Protein AF-A0A1S7DPZ1-F1 (afdb_monomer_lite)

pLDDT: mean 82.53, std 18.36, range [34.25, 97.06]

Secondary structure (DSSP, 8-state):
------SEEEETTEEEEEEEEE-TTS-EEEEEEE--HHHHHHHS-TTHHHHS-EESEEE----SS---SEETTEEE-GGGGT-----

Foldseek 3Di:
DPPPPQQWAAAAHWIWGFDFPQDPVRHTDTDTDTDDLVVVCVVDNNVVVVVHQYAPEADADDDPPDDDQDDPRHGHDPCVVPDPDDD

Structure (mmCIF, N/CA/C/O backbone):
data_AF-A0A1S7DPZ1-F1
#
_entry.id   AF-A0A1S7DPZ1-F1
#
loop_
_atom_site.group_PDB
_atom_site.id
_atom_site.type_symbol
_atom_site.label_atom_id
_atom_site.label_alt_id
_atom_site.label_comp_id
_atom_site.label_asym_id
_atom_site.label_entity_id
_atom_site.label_seq_id
_atom_site.pdbx_PDB_ins_code
_atom_site.Cartn_x
_atom_site.Cartn_y
_atom_site.Cartn_z
_a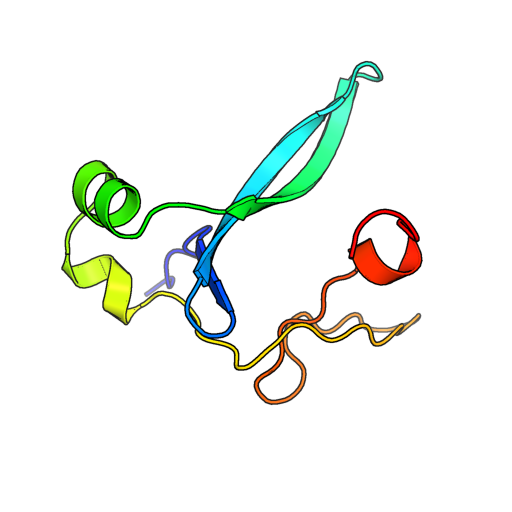tom_site.occupancy
_atom_site.B_iso_or_equiv
_atom_site.auth_seq_id
_atom_site.auth_comp_id
_atom_site.auth_asym_id
_atom_site.auth_atom_id
_atom_site.pdbx_PDB_model_num
ATOM 1 N N . MET A 1 1 ? -14.658 10.753 -14.946 1.00 36.41 1 MET A N 1
ATOM 2 C CA . MET A 1 1 ? -14.450 11.036 -13.512 1.00 36.41 1 MET A CA 1
ATOM 3 C C . MET A 1 1 ? -13.098 10.448 -13.161 1.00 36.41 1 MET A C 1
ATOM 5 O O . MET A 1 1 ? -12.959 9.231 -13.185 1.00 36.41 1 MET A O 1
ATOM 9 N N . GLU A 1 2 ? -12.082 11.294 -13.018 1.00 36.62 2 GLU A N 1
ATOM 10 C CA . GLU A 1 2 ? -10.723 10.871 -12.668 1.00 36.62 2 GLU A CA 1
ATOM 11 C C . GLU A 1 2 ? -10.791 10.127 -11.332 1.00 36.62 2 GLU A C 1
ATOM 13 O O . GLU A 1 2 ? -11.155 10.707 -10.309 1.00 36.62 2 GLU A O 1
ATOM 18 N N . LYS A 1 3 ? -10.535 8.815 -11.345 1.00 44.97 3 LYS A N 1
ATOM 19 C CA . LYS A 1 3 ? -10.348 8.058 -10.108 1.00 44.97 3 LYS A CA 1
ATOM 20 C C . LYS A 1 3 ? -9.139 8.694 -9.439 1.00 44.97 3 LYS A C 1
ATOM 22 O O . LYS A 1 3 ? -8.031 8.529 -9.946 1.00 44.97 3 LYS A O 1
ATOM 27 N N . LEU A 1 4 ? -9.354 9.445 -8.356 1.00 50.69 4 LEU A N 1
ATOM 28 C CA . LEU A 1 4 ? -8.259 9.941 -7.531 1.00 50.69 4 LEU A CA 1
ATOM 29 C 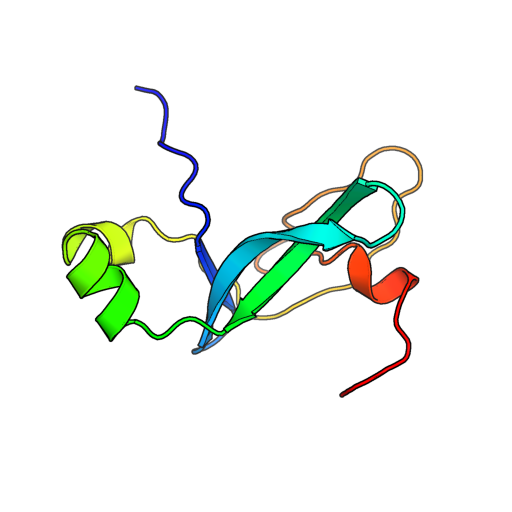C . LEU A 1 4 ? -7.373 8.733 -7.238 1.00 50.69 4 LEU A C 1
ATOM 31 O O . LEU A 1 4 ? -7.841 7.747 -6.662 1.00 50.69 4 LEU A O 1
ATOM 35 N N . LEU A 1 5 ? -6.138 8.765 -7.728 1.00 60.94 5 LEU A N 1
ATOM 36 C CA . LEU A 1 5 ? -5.212 7.661 -7.553 1.00 60.94 5 LEU A CA 1
ATOM 37 C C . LEU A 1 5 ? -4.803 7.690 -6.084 1.00 60.94 5 LEU A C 1
ATOM 39 O O . LEU A 1 5 ? -3.899 8.417 -5.681 1.00 60.94 5 LEU A O 1
ATOM 43 N N . LEU A 1 6 ? -5.571 6.977 -5.262 1.00 76.62 6 LEU A N 1
ATOM 44 C CA . LEU A 1 6 ? -5.339 6.913 -3.834 1.00 76.62 6 LEU A CA 1
ATOM 45 C C . LEU A 1 6 ? -3.921 6.384 -3.623 1.00 76.62 6 LEU A C 1
ATOM 47 O O . LEU A 1 6 ? -3.589 5.326 -4.165 1.00 76.62 6 LEU A O 1
ATOM 51 N N . PRO A 1 7 ? -3.078 7.063 -2.828 1.00 90.75 7 PRO A N 1
ATOM 52 C CA . PRO A 1 7 ? -1.710 6.627 -2.583 1.00 90.75 7 PRO A CA 1
ATOM 53 C C . PRO A 1 7 ? -1.679 5.422 -1.635 1.00 90.75 7 PRO A C 1
ATOM 55 O O . PRO A 1 7 ? -0.699 5.227 -0.930 1.00 90.75 7 PRO A O 1
ATOM 58 N N . TYR A 1 8 ? -2.750 4.633 -1.568 1.00 94.31 8 TYR A N 1
ATOM 59 C CA . TYR A 1 8 ? -2.912 3.514 -0.660 1.00 94.31 8 TYR A CA 1
ATOM 60 C C . TYR A 1 8 ? -3.167 2.234 -1.441 1.00 94.31 8 TYR A C 1
ATOM 62 O O . TYR A 1 8 ? -3.820 2.245 -2.483 1.00 94.31 8 TYR A O 1
ATOM 70 N N . LEU A 1 9 ? -2.696 1.119 -0.902 1.00 95.12 9 LEU A N 1
ATOM 71 C CA . LEU A 1 9 ? -3.014 -0.218 -1.386 1.00 95.12 9 LEU A CA 1
ATOM 72 C C . LEU A 1 9 ? -3.065 -1.189 -0.211 1.00 95.12 9 LEU A C 1
ATOM 74 O O . LEU A 1 9 ? -2.442 -0.955 0.823 1.00 95.12 9 LEU A O 1
ATOM 78 N N . ARG A 1 10 ? -3.802 -2.284 -0.361 1.00 95.88 10 ARG A N 1
ATOM 79 C CA . ARG A 1 10 ? -3.823 -3.380 0.606 1.00 95.88 10 ARG A CA 1
ATOM 80 C C . ARG A 1 10 ? -3.165 -4.600 -0.016 1.00 95.88 10 ARG A C 1
ATOM 82 O O . ARG A 1 10 ? -3.588 -5.019 -1.088 1.00 95.88 10 ARG A O 1
ATOM 89 N N . VAL A 1 11 ? -2.191 -5.188 0.667 1.00 95.94 11 VAL A N 1
ATOM 90 C CA . VAL A 1 11 ? -1.619 -6.488 0.295 1.00 95.94 11 VAL A CA 1
ATOM 91 C C . VAL A 1 11 ? -1.900 -7.475 1.415 1.00 95.94 11 VAL A C 1
ATOM 93 O O . VAL A 1 11 ? -1.572 -7.210 2.575 1.00 95.94 11 VAL A O 1
ATOM 96 N N . GLY A 1 12 ? -2.581 -8.572 1.088 1.00 95.88 12 GLY A N 1
ATOM 97 C CA . GLY A 1 12 ? -3.151 -9.484 2.070 1.00 95.88 12 GLY A CA 1
ATOM 98 C C . GLY A 1 12 ? -4.063 -8.729 3.041 1.00 95.88 12 GLY A C 1
ATOM 99 O O . GLY A 1 12 ? -5.095 -8.166 2.659 1.00 95.88 12 GLY A O 1
ATOM 100 N N . THR A 1 13 ? -3.654 -8.680 4.308 1.00 95.75 13 THR A N 1
ATOM 101 C CA . THR A 1 13 ? -4.373 -8.009 5.403 1.00 95.75 13 THR A CA 1
ATOM 102 C C . THR A 1 13 ? -3.817 -6.627 5.757 1.00 95.75 13 THR A C 1
ATOM 104 O O . THR A 1 13 ? -4.438 -5.910 6.541 1.00 95.75 13 THR A O 1
ATOM 107 N N . THR A 1 14 ? -2.682 -6.223 5.179 1.00 97.06 14 THR A N 1
ATOM 108 C CA . THR A 1 14 ? -1.956 -5.005 5.571 1.00 97.06 14 THR A CA 1
ATOM 109 C C . THR A 1 14 ? -2.185 -3.878 4.569 1.00 97.06 14 THR A C 1
ATOM 111 O O . THR A 1 14 ? -2.100 -4.083 3.357 1.00 97.06 14 THR A O 1
ATOM 114 N N . TYR A 1 15 ? -2.469 -2.676 5.072 1.00 96.75 15 TYR A N 1
ATOM 115 C CA . TYR A 1 15 ? -2.546 -1.466 4.256 1.00 96.75 15 TYR A CA 1
ATOM 116 C C . TYR A 1 15 ? -1.174 -0.797 4.175 1.00 96.75 15 TYR A C 1
ATOM 118 O O . TYR A 1 15 ? -0.412 -0.765 5.141 1.00 96.75 15 TYR A O 1
ATOM 126 N N . TYR A 1 16 ? -0.881 -0.240 3.010 1.00 95.94 16 TYR A N 1
ATOM 127 C CA . TYR A 1 16 ? 0.347 0.474 2.709 1.00 95.94 16 TYR A CA 1
ATOM 128 C C . TYR A 1 16 ? 0.014 1.823 2.091 1.00 95.94 16 TYR A C 1
ATOM 130 O O . TYR A 1 16 ? -0.980 1.953 1.375 1.00 95.94 16 TYR A O 1
ATOM 138 N N . LYS A 1 17 ? 0.878 2.806 2.335 1.00 94.00 17 LYS A N 1
ATOM 139 C CA . LYS A 1 17 ? 0.902 4.090 1.641 1.00 94.00 17 LYS A CA 1
ATOM 140 C C . LYS A 1 17 ? 2.129 4.145 0.733 1.00 94.00 17 LYS A C 1
ATOM 142 O O . LYS A 1 17 ? 3.238 3.865 1.184 1.00 94.00 17 LYS A O 1
ATOM 147 N N . ILE A 1 18 ? 1.926 4.510 -0.527 1.00 92.50 18 ILE A N 1
ATOM 148 C CA . ILE A 1 18 ? 2.987 4.884 -1.459 1.00 92.50 18 ILE A CA 1
ATOM 149 C C . ILE A 1 18 ? 3.446 6.288 -1.067 1.00 92.50 18 ILE A C 1
ATOM 151 O O . ILE A 1 18 ? 2.643 7.223 -1.051 1.00 92.50 18 ILE A O 1
ATOM 155 N N . ILE A 1 19 ? 4.722 6.429 -0.729 1.00 90.56 19 ILE A N 1
ATOM 156 C CA . ILE A 1 19 ? 5.333 7.705 -0.357 1.00 90.56 19 ILE A CA 1
ATOM 157 C C . ILE A 1 19 ? 6.536 8.009 -1.241 1.00 90.56 19 ILE A C 1
ATOM 159 O O . ILE A 1 19 ? 7.218 7.100 -1.704 1.00 90.56 19 ILE A O 1
ATOM 163 N N . GLU A 1 20 ? 6.824 9.295 -1.390 1.00 91.75 20 GLU A N 1
ATOM 164 C CA . GLU A 1 20 ? 8.065 9.805 -1.964 1.00 91.75 20 GLU A CA 1
ATOM 165 C C . GLU A 1 20 ? 8.975 10.244 -0.815 1.00 91.75 20 GLU A C 1
ATOM 167 O O . GLU A 1 20 ? 8.731 11.275 -0.181 1.00 91.75 20 GLU A O 1
ATOM 172 N N . ARG A 1 21 ? 9.996 9.444 -0.495 1.00 88.19 21 ARG A N 1
ATOM 173 C CA . ARG A 1 21 ? 10.964 9.780 0.553 1.00 88.19 21 ARG A CA 1
ATOM 174 C C . ARG A 1 21 ? 12.097 10.611 -0.064 1.00 88.19 21 ARG A C 1
ATOM 176 O O . ARG A 1 21 ? 12.760 10.105 -0.969 1.00 88.19 21 AR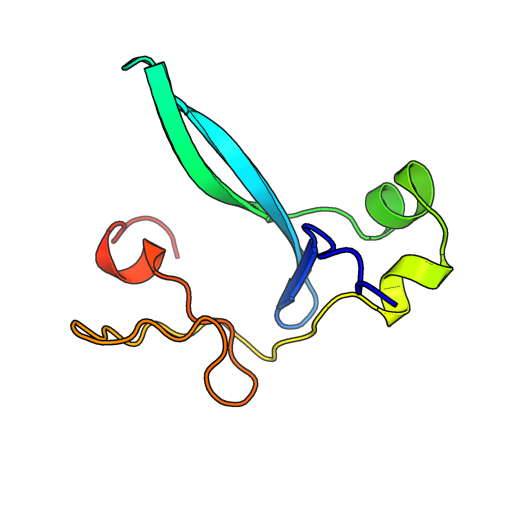G A O 1
ATOM 183 N N . PRO A 1 22 ? 12.356 11.839 0.418 1.00 92.94 22 PRO A N 1
ATOM 184 C CA . PRO A 1 22 ? 13.517 12.604 -0.018 1.00 92.94 22 PRO A CA 1
ATOM 185 C C . PRO A 1 22 ? 14.812 11.931 0.453 1.00 92.94 22 PRO A C 1
ATOM 187 O O . PRO A 1 22 ? 14.876 11.392 1.561 1.00 92.94 22 PRO A O 1
ATOM 190 N N . GLN A 1 23 ? 15.836 11.963 -0.392 1.00 89.31 23 GLN A N 1
ATOM 191 C CA . GLN A 1 23 ? 17.180 11.468 -0.114 1.00 89.31 23 GLN A CA 1
ATOM 192 C C . GLN A 1 23 ? 18.155 12.628 0.099 1.00 89.31 23 GLN A C 1
ATOM 194 O O . GLN A 1 23 ? 17.902 13.764 -0.298 1.00 89.31 23 GLN A O 1
ATOM 199 N N . ILE A 1 24 ? 19.301 12.324 0.714 1.00 90.69 24 ILE A N 1
ATOM 200 C CA . ILE A 1 24 ? 20.363 13.308 0.960 1.00 90.69 24 ILE A CA 1
ATOM 201 C C . ILE A 1 24 ? 20.950 13.897 -0.334 1.00 90.69 24 ILE A C 1
ATOM 203 O O . ILE A 1 24 ? 21.427 15.026 -0.315 1.00 90.69 24 ILE A O 1
ATOM 207 N N . SER A 1 25 ? 20.870 13.175 -1.461 1.00 91.81 25 SER A N 1
ATOM 208 C CA . SER A 1 25 ? 21.272 13.675 -2.785 1.00 91.81 25 SER A CA 1
ATOM 209 C C . SER A 1 25 ? 20.347 14.772 -3.330 1.00 91.81 25 SER A C 1
ATOM 211 O O . SER A 1 25 ? 20.698 15.428 -4.304 1.00 91.81 25 SER A O 1
ATOM 213 N N . GLY A 1 26 ? 19.175 14.979 -2.717 1.00 91.50 26 GLY A N 1
ATOM 214 C CA . GLY A 1 26 ? 18.105 15.836 -3.234 1.00 91.50 26 GLY A CA 1
ATOM 215 C C . GLY A 1 26 ? 17.078 15.089 -4.091 1.00 91.50 26 GLY A C 1
ATOM 216 O O . GLY A 1 26 ? 16.003 15.631 -4.355 1.00 91.50 26 GLY A O 1
ATOM 217 N N . ASP A 1 27 ? 17.358 13.838 -4.464 1.00 91.94 27 ASP A N 1
ATOM 218 C CA . ASP A 1 27 ? 16.416 12.983 -5.188 1.00 91.94 27 ASP A CA 1
ATOM 219 C C . ASP A 1 27 ? 15.301 12.454 -4.276 1.00 91.94 27 ASP A C 1
ATOM 221 O O . ASP A 1 27 ? 15.329 12.595 -3.049 1.00 91.94 27 ASP A O 1
ATOM 225 N N . LYS A 1 28 ? 14.294 11.815 -4.876 1.00 88.81 28 LYS A N 1
ATOM 226 C CA . LYS A 1 28 ? 13.221 11.122 -4.156 1.00 88.81 28 LYS A CA 1
ATOM 227 C C . LYS A 1 28 ? 13.182 9.660 -4.559 1.00 88.81 28 LYS A C 1
ATOM 229 O O . LYS A 1 28 ? 13.386 9.322 -5.721 1.00 88.81 28 LYS A O 1
ATOM 234 N N . ILE A 1 29 ? 12.883 8.807 -3.587 1.00 87.06 29 ILE A N 1
ATOM 235 C CA . ILE A 1 29 ? 12.628 7.389 -3.813 1.00 87.06 29 ILE A CA 1
ATOM 236 C C . ILE A 1 29 ? 11.190 7.049 -3.430 1.00 87.06 29 ILE A C 1
ATOM 238 O O . ILE A 1 29 ? 10.723 7.384 -2.336 1.00 87.06 29 ILE A O 1
ATOM 242 N N . THR A 1 30 ? 10.497 6.343 -4.320 1.00 86.75 30 THR A N 1
ATOM 243 C CA . THR A 1 30 ? 9.176 5.793 -4.030 1.00 86.75 30 THR A CA 1
ATOM 244 C C . THR A 1 30 ? 9.304 4.592 -3.093 1.00 86.75 30 THR A C 1
ATOM 246 O O . THR A 1 30 ? 10.072 3.665 -3.352 1.00 86.75 30 THR A O 1
ATOM 249 N N . SER A 1 31 ? 8.532 4.569 -2.008 1.00 86.75 31 SER A N 1
ATOM 250 C CA . SER A 1 31 ? 8.517 3.466 -1.042 1.00 86.75 31 SER A CA 1
ATOM 251 C C . SER A 1 31 ? 7.098 3.137 -0.576 1.00 86.75 31 SER A C 1
ATOM 253 O O . SER A 1 31 ? 6.201 3.978 -0.633 1.00 86.75 31 SER A O 1
ATOM 255 N N . LEU A 1 32 ? 6.898 1.905 -0.103 1.00 90.88 32 LEU A N 1
ATOM 256 C CA . LEU A 1 32 ? 5.674 1.460 0.556 1.00 90.88 32 LEU A CA 1
ATOM 257 C C . LEU A 1 32 ? 5.887 1.434 2.065 1.00 90.88 32 LEU A C 1
ATOM 259 O O . LEU A 1 32 ? 6.731 0.697 2.567 1.00 90.88 32 LEU A O 1
ATOM 263 N N . VAL A 1 33 ? 5.072 2.188 2.795 1.00 92.88 33 VAL A N 1
ATOM 264 C CA . VAL A 1 33 ? 5.096 2.204 4.261 1.00 92.88 33 VAL A CA 1
ATOM 265 C C . VAL A 1 33 ? 3.801 1.613 4.785 1.00 92.88 33 VAL A C 1
ATOM 267 O O . VAL A 1 33 ? 2.725 1.980 4.311 1.00 92.88 33 VAL A O 1
ATOM 270 N N . LYS A 1 34 ? 3.894 0.700 5.760 1.00 95.00 34 LYS A N 1
ATOM 271 C CA . LYS A 1 34 ? 2.714 0.172 6.458 1.00 95.00 34 LYS A CA 1
ATOM 272 C C . LYS A 1 34 ? 1.913 1.340 7.030 1.00 95.00 34 LYS A C 1
ATOM 274 O O . LYS A 1 34 ? 2.473 2.215 7.683 1.00 95.00 34 LYS A O 1
ATOM 279 N N . TRP A 1 35 ? 0.611 1.347 6.788 1.00 95.81 35 TRP A N 1
ATOM 280 C CA . TRP A 1 35 ? -0.288 2.396 7.254 1.00 95.81 35 TRP A CA 1
ATOM 281 C C . TRP A 1 35 ? -1.462 1.750 7.975 1.00 95.81 35 TRP A C 1
ATOM 283 O O . TRP A 1 35 ? -1.996 0.745 7.506 1.00 95.81 35 TRP A O 1
ATOM 293 N N . SER A 1 36 ? -1.864 2.294 9.122 1.00 96.00 36 SER A N 1
ATOM 294 C CA . SER A 1 36 ? -3.008 1.733 9.842 1.00 96.00 36 SER A CA 1
ATOM 295 C C . SER A 1 36 ? -4.298 2.058 9.090 1.00 96.00 36 SER A C 1
ATOM 297 O O . SER A 1 36 ? -4.441 3.140 8.511 1.00 96.00 36 SER A O 1
ATOM 299 N N . ARG A 1 37 ? -5.260 1.132 9.101 1.00 95.50 37 ARG A N 1
ATOM 300 C CA . ARG A 1 37 ? -6.578 1.373 8.503 1.00 95.50 37 ARG A CA 1
ATOM 301 C C . ARG A 1 37 ? -7.274 2.538 9.205 1.00 95.50 37 ARG A C 1
ATOM 303 O O . ARG A 1 37 ? -7.945 3.334 8.558 1.00 95.50 37 ARG A O 1
ATOM 310 N N . GLU A 1 38 ? -7.103 2.626 10.516 1.00 96.19 38 GLU A N 1
ATOM 311 C CA . GLU A 1 38 ? -7.675 3.637 11.397 1.00 96.19 38 GLU A CA 1
ATOM 312 C C . GLU A 1 38 ? -7.200 5.032 10.987 1.00 96.19 38 GLU A C 1
ATOM 314 O O . GLU A 1 38 ? -8.032 5.910 10.778 1.00 96.19 38 GLU A O 1
ATOM 319 N N . THR A 1 39 ? -5.896 5.209 10.757 1.00 95.25 39 THR A N 1
ATOM 320 C CA . THR A 1 39 ? -5.317 6.476 10.289 1.00 95.25 39 THR A CA 1
ATOM 321 C C . THR A 1 39 ? -5.834 6.840 8.900 1.00 95.25 39 THR A C 1
ATOM 323 O O . THR A 1 39 ? -6.195 7.986 8.684 1.00 95.25 39 THR A O 1
ATOM 326 N N . ILE A 1 40 ? -5.967 5.886 7.965 1.00 95.00 40 ILE A N 1
ATOM 327 C CA . ILE A 1 40 ? -6.574 6.186 6.651 1.00 95.00 40 ILE A CA 1
ATOM 328 C C . ILE A 1 40 ? -8.012 6.699 6.818 1.00 95.00 40 ILE A C 1
ATOM 330 O O . ILE A 1 40 ? -8.422 7.634 6.136 1.00 95.00 40 ILE A O 1
ATOM 334 N N . VAL A 1 41 ? -8.794 6.087 7.710 1.00 94.69 41 VAL A N 1
ATOM 335 C CA . VAL A 1 41 ? -10.178 6.510 7.965 1.00 94.69 41 VAL A CA 1
ATOM 336 C C . VAL A 1 41 ? -10.235 7.881 8.642 1.00 94.69 41 VAL A C 1
ATOM 338 O O . VAL A 1 41 ? -11.151 8.635 8.332 1.00 94.69 41 VAL A O 1
ATOM 341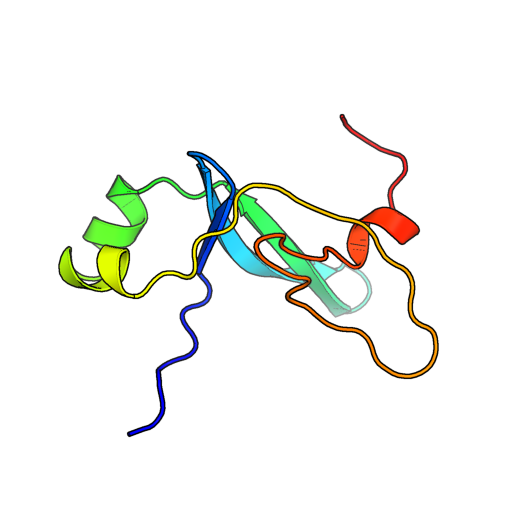 N N . GLN A 1 42 ? -9.293 8.187 9.538 1.00 94.88 42 GLN A N 1
ATOM 342 C CA . GLN A 1 42 ? -9.192 9.474 10.237 1.00 94.88 42 GLN A CA 1
ATOM 343 C C . GLN A 1 42 ? -8.733 10.610 9.316 1.00 94.88 42 GLN A C 1
ATOM 345 O O . GLN A 1 42 ? -9.328 11.682 9.347 1.00 94.88 42 GLN A O 1
ATOM 350 N N . ASP A 1 43 ? -7.711 10.368 8.492 1.00 92.88 43 ASP A N 1
ATOM 351 C CA . ASP A 1 43 ? -7.173 11.342 7.532 1.00 92.88 43 ASP A CA 1
ATOM 352 C C . ASP A 1 43 ? -8.183 11.660 6.418 1.00 92.88 43 ASP A C 1
ATOM 354 O O . ASP A 1 43 ? -8.129 12.719 5.795 1.00 92.88 43 ASP A O 1
ATOM 358 N N . HIS A 1 44 ? -9.089 10.717 6.144 1.00 88.50 44 HIS A N 1
ATOM 359 C CA . HIS A 1 44 ? -10.064 10.798 5.062 1.00 88.50 44 HIS A CA 1
ATOM 360 C C . HIS A 1 44 ? -11.478 10.475 5.567 1.00 88.50 44 HIS A C 1
ATOM 362 O O . HIS A 1 44 ? -11.966 11.039 6.538 1.00 88.50 44 HIS A O 1
ATOM 368 N N . SER A 1 45 ? -12.185 9.578 4.877 1.00 88.19 45 SER A N 1
ATOM 369 C CA . SER A 1 45 ? -13.489 9.069 5.287 1.00 88.19 45 SER A CA 1
ATOM 370 C C . SER A 1 45 ? -13.499 7.549 5.216 1.00 88.19 45 SER A C 1
ATOM 372 O O . SER A 1 45 ? -12.778 6.940 4.427 1.00 88.19 45 SER A O 1
ATOM 374 N N . LYS A 1 46 ? -14.396 6.907 5.970 1.00 90.62 46 LYS A N 1
ATOM 375 C CA . LYS A 1 46 ? -14.546 5.440 5.959 1.00 90.62 46 LYS A CA 1
ATOM 376 C C . LYS A 1 46 ? -14.803 4.862 4.559 1.00 90.62 46 LYS A C 1
ATOM 378 O O . LYS A 1 46 ? -14.463 3.706 4.313 1.00 90.62 46 LYS A O 1
ATOM 383 N N . LYS A 1 47 ? -15.386 5.653 3.650 1.00 91.50 47 LYS A N 1
ATOM 384 C CA . LYS A 1 47 ? -15.700 5.227 2.279 1.00 91.50 47 LYS A CA 1
ATOM 385 C C . LYS A 1 47 ? -14.443 4.932 1.455 1.00 91.50 47 LYS A C 1
ATOM 387 O O . LYS A 1 47 ? -14.469 4.006 0.655 1.00 91.50 47 LYS A O 1
ATOM 392 N N . ILE A 1 48 ? -13.331 5.620 1.727 1.00 91.31 48 ILE A N 1
ATOM 393 C CA . ILE A 1 48 ? -12.092 5.473 0.951 1.00 91.31 48 ILE A CA 1
ATOM 394 C C . ILE A 1 48 ? -11.541 4.043 0.986 1.00 91.31 48 ILE A C 1
ATOM 396 O O . ILE A 1 48 ? -10.965 3.575 0.014 1.00 91.31 48 ILE A O 1
ATOM 400 N N . ILE A 1 49 ? -11.774 3.313 2.084 1.00 93.12 49 ILE A N 1
ATOM 401 C CA . ILE A 1 49 ? -11.292 1.939 2.277 1.00 93.12 49 ILE A CA 1
ATOM 402 C C . ILE A 1 49 ? -11.842 0.976 1.216 1.00 93.12 49 ILE A C 1
ATOM 404 O O . ILE A 1 49 ? -11.195 -0.023 0.897 1.00 93.12 49 ILE A O 1
ATOM 408 N N . TYR A 1 50 ? -13.027 1.254 0.669 1.00 92.06 50 TYR A N 1
ATOM 409 C CA . TYR A 1 50 ? -13.631 0.416 -0.367 1.00 92.06 50 TYR A CA 1
ATOM 410 C C . TYR A 1 50 ? -12.962 0.604 -1.733 1.00 92.06 50 TYR A C 1
ATOM 412 O O . TYR A 1 50 ? -12.919 -0.356 -2.502 1.00 92.06 50 TYR A O 1
ATOM 420 N N . ASP A 1 51 ? -12.385 1.782 -1.980 1.00 92.69 51 ASP A N 1
ATOM 421 C CA . ASP A 1 51 ? -11.743 2.153 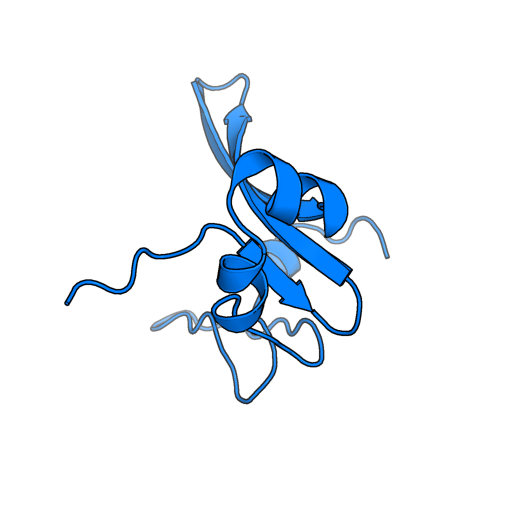-3.245 1.00 92.69 51 ASP A CA 1
ATOM 422 C C . ASP A 1 51 ? -10.244 1.813 -3.289 1.00 92.69 51 ASP A C 1
ATOM 424 O O . ASP A 1 51 ? -9.632 1.848 -4.359 1.00 92.69 51 ASP A O 1
ATOM 428 N N . ILE A 1 52 ? -9.643 1.459 -2.145 1.00 94.06 52 ILE A N 1
ATOM 429 C CA . ILE A 1 52 ? -8.237 1.044 -2.061 1.00 94.06 52 ILE A CA 1
ATOM 430 C C . ILE A 1 52 ? -8.032 -0.271 -2.839 1.00 94.06 52 ILE A C 1
ATOM 432 O O . ILE A 1 52 ? -8.690 -1.268 -2.514 1.00 94.06 52 ILE A O 1
ATOM 436 N N . PRO A 1 53 ? -7.098 -0.318 -3.813 1.00 94.25 53 PRO A N 1
ATOM 437 C CA . PRO A 1 53 ? -6.728 -1.544 -4.517 1.00 94.25 53 PRO A CA 1
ATOM 438 C C . PRO A 1 53 ? -6.260 -2.640 -3.556 1.00 94.25 53 PRO A C 1
ATOM 440 O O . PRO A 1 53 ? -5.507 -2.369 -2.618 1.00 94.25 53 PRO A O 1
ATOM 443 N N . LYS A 1 54 ? -6.694 -3.879 -3.799 1.00 94.69 54 LYS A N 1
ATOM 444 C CA . LYS A 1 54 ? -6.408 -5.045 -2.956 1.00 94.69 54 LYS A CA 1
ATOM 445 C C . LYS A 1 54 ? -5.650 -6.073 -3.777 1.00 94.69 54 LYS A C 1
ATOM 447 O O . LYS A 1 54 ? -6.060 -6.365 -4.890 1.00 94.69 54 LYS A O 1
ATOM 452 N N . TYR A 1 55 ? -4.598 -6.607 -3.185 1.00 96.06 55 TYR A N 1
ATOM 453 C CA . TYR A 1 55 ? -3.740 -7.632 -3.754 1.00 96.06 55 TYR A CA 1
ATOM 454 C C . TYR A 1 55 ? -3.593 -8.772 -2.748 1.00 96.06 55 TYR A C 1
ATOM 456 O O . TYR A 1 55 ? -3.640 -8.531 -1.537 1.00 96.06 55 TYR A O 1
ATOM 464 N N . ASP A 1 56 ? -3.384 -9.994 -3.226 1.00 96.50 56 ASP A N 1
ATOM 465 C CA . ASP A 1 56 ? -3.164 -11.162 -2.362 1.00 96.50 56 ASP A CA 1
ATOM 466 C C . ASP A 1 56 ? -1.745 -11.180 -1.789 1.00 96.50 56 ASP A C 1
ATOM 468 O O . ASP A 1 56 ? -1.532 -11.584 -0.647 1.00 96.50 56 ASP A O 1
ATOM 472 N N . GLY A 1 57 ? -0.779 -10.667 -2.551 1.00 93.38 57 GLY A N 1
ATOM 473 C CA . GLY A 1 57 ? 0.628 -10.661 -2.179 1.00 93.38 57 GLY A CA 1
ATOM 474 C C . GLY A 1 57 ? 1.461 -9.680 -2.996 1.00 93.38 57 GLY A C 1
ATOM 475 O O . GLY A 1 57 ? 0.967 -8.976 -3.883 1.00 93.38 57 GLY A O 1
ATOM 476 N N . PHE A 1 58 ? 2.753 -9.657 -2.686 1.00 92.06 58 PHE A N 1
ATOM 477 C CA . PHE A 1 58 ? 3.759 -9.026 -3.527 1.00 92.06 58 PHE A CA 1
ATOM 478 C C . PHE A 1 58 ? 4.302 -10.038 -4.533 1.00 92.06 58 PHE A C 1
ATOM 480 O O . PHE A 1 58 ? 4.429 -11.221 -4.225 1.00 92.06 58 PHE A O 1
ATOM 487 N N . CYS A 1 59 ? 4.653 -9.562 -5.720 1.00 89.69 59 CYS A N 1
ATOM 488 C CA . CYS A 1 59 ? 5.452 -10.313 -6.677 1.00 89.69 59 CYS A CA 1
ATOM 489 C C . CYS A 1 59 ? 6.583 -9.439 -7.213 1.00 89.69 59 CYS A C 1
ATOM 491 O O . CYS A 1 59 ? 6.586 -8.216 -7.052 1.00 89.69 59 CYS A O 1
ATOM 493 N N . CYS A 1 60 ? 7.551 -10.091 -7.846 1.00 86.06 60 CYS A N 1
ATOM 494 C CA . CYS A 1 60 ? 8.798 -9.464 -8.252 1.00 86.06 60 CYS A CA 1
ATOM 495 C C . CYS A 1 60 ? 9.154 -9.957 -9.650 1.00 86.06 60 CYS A C 1
ATOM 497 O O . CYS A 1 60 ? 9.954 -10.873 -9.816 1.00 86.06 60 CYS A O 1
ATOM 499 N N . ILE A 1 61 ? 8.482 -9.390 -10.655 1.00 83.31 61 ILE A N 1
ATOM 500 C CA . ILE A 1 61 ? 8.659 -9.794 -12.052 1.00 83.31 61 ILE A CA 1
ATOM 501 C C . ILE A 1 61 ? 9.407 -8.686 -12.793 1.00 83.31 61 ILE A C 1
ATOM 503 O O . ILE A 1 61 ? 8.831 -7.613 -13.029 1.00 83.31 61 ILE A O 1
ATOM 507 N N . PRO A 1 62 ? 10.680 -8.916 -13.163 1.00 77.38 62 PRO A N 1
ATOM 508 C CA . PRO A 1 62 ? 11.437 -7.963 -13.952 1.00 77.38 62 PRO A CA 1
ATOM 509 C C . PRO A 1 62 ? 10.875 -7.919 -15.375 1.00 77.38 62 PRO A C 1
ATOM 511 O O . PRO A 1 62 ? 10.673 -8.946 -16.020 1.00 77.38 62 PRO A O 1
ATOM 514 N N . ASN A 1 63 ? 10.640 -6.716 -15.891 1.00 73.06 63 ASN A N 1
ATOM 515 C CA . ASN A 1 63 ? 10.304 -6.515 -17.294 1.00 73.06 63 ASN A CA 1
ATOM 516 C C . ASN A 1 63 ? 11.044 -5.280 -17.811 1.00 73.06 63 ASN A C 1
ATOM 518 O O . ASN A 1 63 ? 10.785 -4.165 -17.367 1.00 73.06 63 ASN A O 1
ATOM 522 N N . HIS A 1 64 ? 11.974 -5.507 -18.739 1.00 67.56 64 HIS A N 1
ATOM 523 C CA . HIS A 1 64 ? 12.880 -4.494 -19.282 1.00 67.56 64 HIS A CA 1
ATOM 524 C C . HIS A 1 64 ? 12.214 -3.562 -20.308 1.00 67.56 6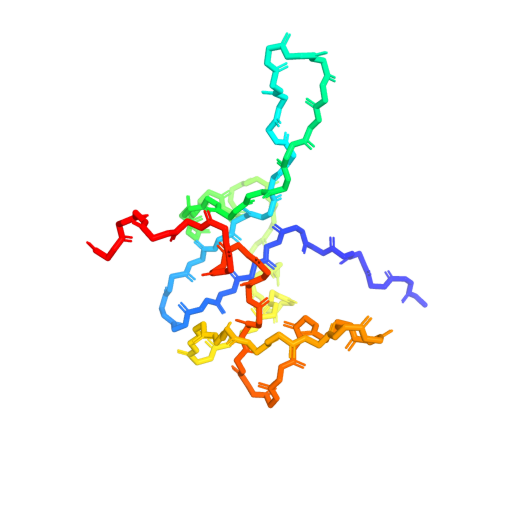4 HIS A C 1
ATOM 526 O O . HIS A 1 64 ? 12.761 -2.507 -20.605 1.00 67.56 64 HIS A O 1
ATOM 532 N N . LEU A 1 65 ? 11.040 -3.927 -20.840 1.00 66.56 65 LEU A N 1
ATOM 533 C CA . LEU A 1 65 ? 10.333 -3.132 -21.852 1.00 66.56 65 LEU A CA 1
ATOM 534 C C . LEU A 1 65 ? 9.096 -2.442 -21.286 1.00 66.56 65 LEU A C 1
ATOM 536 O O . LEU A 1 65 ? 8.810 -1.301 -21.641 1.00 66.56 65 LEU A O 1
ATOM 540 N N . LYS A 1 66 ? 8.323 -3.143 -20.449 1.00 76.25 66 LYS A N 1
ATOM 541 C CA . LYS A 1 66 ? 7.050 -2.644 -19.913 1.00 76.25 66 LYS A CA 1
ATOM 542 C C . LYS A 1 66 ? 6.824 -3.165 -18.504 1.00 76.25 66 LYS A C 1
ATOM 544 O O . LYS A 1 66 ? 6.263 -4.243 -18.307 1.00 76.25 66 LYS A O 1
ATOM 549 N N . TYR A 1 67 ? 7.246 -2.384 -17.518 1.00 80.56 67 TYR A N 1
ATOM 550 C CA . TYR A 1 67 ? 6.912 -2.662 -16.130 1.00 80.56 67 TYR A CA 1
ATOM 551 C C . TYR A 1 67 ? 5.391 -2.643 -15.924 1.00 80.56 67 TYR A C 1
ATOM 553 O O . TYR A 1 67 ? 4.716 -1.679 -16.288 1.00 80.56 67 TYR A O 1
ATOM 561 N N . GLN A 1 68 ? 4.856 -3.699 -15.314 1.00 84.19 68 GLN A N 1
ATOM 562 C CA . GLN A 1 68 ? 3.453 -3.784 -14.918 1.00 84.19 68 GLN A CA 1
ATOM 563 C C . GLN A 1 68 ? 3.373 -3.772 -13.399 1.00 84.19 68 GLN A C 1
ATOM 565 O O . GLN A 1 68 ? 3.985 -4.615 -12.749 1.00 84.19 68 GLN A O 1
ATOM 570 N N . LYS A 1 69 ? 2.624 -2.814 -12.844 1.00 86.81 69 LYS A N 1
ATOM 571 C CA . LYS A 1 69 ? 2.439 -2.640 -11.393 1.00 86.81 69 LYS A CA 1
ATOM 572 C C . LYS A 1 69 ? 1.527 -3.706 -10.781 1.00 86.81 69 LYS A C 1
ATOM 574 O O . LYS A 1 69 ? 1.658 -4.034 -9.608 1.00 86.81 69 LYS A O 1
ATOM 579 N N . THR A 1 70 ? 0.621 -4.240 -11.588 1.00 90.56 70 THR A N 1
ATOM 580 C CA . THR A 1 70 ? -0.315 -5.298 -11.217 1.00 90.56 70 THR A CA 1
ATOM 581 C C . THR A 1 70 ? -0.063 -6.481 -12.131 1.00 90.56 70 THR A C 1
ATOM 583 O O . THR A 1 70 ? -0.058 -6.313 -13.349 1.00 90.56 70 THR A O 1
ATOM 586 N N . ILE A 1 71 ? 0.162 -7.653 -11.545 1.00 90.50 71 ILE A N 1
ATOM 587 C CA . ILE A 1 71 ? 0.283 -8.918 -12.268 1.00 90.50 71 ILE A CA 1
ATOM 588 C C . ILE A 1 71 ? -0.724 -9.859 -11.634 1.00 90.50 71 ILE A C 1
ATOM 590 O O . ILE A 1 71 ? -0.583 -10.220 -10.468 1.00 90.50 71 ILE A O 1
ATOM 594 N N . GLU A 1 72 ? -1.778 -10.177 -12.383 1.00 91.69 72 GLU A N 1
ATOM 595 C CA . GLU A 1 72 ? -2.968 -10.842 -11.845 1.00 91.69 72 GLU A CA 1
ATOM 596 C C . GLU A 1 72 ? -3.490 -10.096 -10.602 1.00 91.69 72 GLU A C 1
ATOM 598 O O . GLU A 1 72 ? -3.833 -8.918 -10.701 1.00 91.69 72 GLU A O 1
ATOM 603 N N . ASN A 1 73 ? -3.517 -10.746 -9.434 1.00 93.50 73 ASN A N 1
ATOM 604 C CA . ASN A 1 73 ? -3.925 -10.146 -8.163 1.00 93.50 73 ASN A CA 1
ATOM 605 C C . ASN A 1 73 ? -2.739 -9.821 -7.234 1.00 93.50 73 ASN A C 1
ATOM 607 O O . ASN A 1 73 ? -2.915 -9.643 -6.029 1.00 93.50 73 ASN A O 1
ATOM 611 N N . PHE A 1 74 ? -1.522 -9.737 -7.776 1.00 93.44 74 PHE A N 1
ATOM 612 C CA . PHE A 1 74 ? -0.309 -9.398 -7.033 1.00 93.44 74 PHE A CA 1
ATOM 613 C C . PHE A 1 74 ? 0.169 -7.985 -7.358 1.00 93.44 74 PHE A C 1
ATOM 615 O O . PHE A 1 74 ? 0.098 -7.510 -8.497 1.00 93.44 74 PHE A O 1
ATOM 622 N N . TYR A 1 75 ? 0.691 -7.313 -6.334 1.00 92.50 75 TYR A N 1
ATOM 623 C CA . TYR A 1 75 ? 1.385 -6.048 -6.512 1.00 92.50 75 TYR A CA 1
ATOM 624 C C . TYR A 1 75 ? 2.826 -6.335 -6.920 1.00 92.50 75 TYR A C 1
ATOM 626 O O . TYR A 1 75 ? 3.617 -6.827 -6.110 1.00 92.50 75 TYR A O 1
ATOM 634 N N . ASN A 1 76 ? 3.181 -6.007 -8.162 1.00 89.44 76 ASN A N 1
ATOM 635 C CA . ASN A 1 76 ? 4.575 -6.033 -8.570 1.00 89.44 76 ASN A CA 1
ATOM 636 C C . ASN A 1 76 ? 5.272 -4.878 -7.857 1.00 89.44 76 ASN A C 1
ATOM 638 O O . ASN A 1 76 ? 4.835 -3.726 -7.961 1.00 89.44 76 ASN A O 1
ATOM 642 N N . ASN A 1 77 ? 6.314 -5.184 -7.095 1.00 79.19 77 ASN A N 1
ATOM 643 C CA . ASN A 1 77 ? 7.129 -4.177 -6.443 1.00 79.19 77 ASN A CA 1
ATOM 644 C C . ASN A 1 77 ? 8.501 -4.147 -7.113 1.00 79.19 77 ASN A C 1
ATOM 646 O O . ASN A 1 77 ? 9.336 -5.011 -6.848 1.00 79.19 77 ASN A O 1
ATOM 650 N N . SER A 1 78 ? 8.762 -3.124 -7.932 1.00 63.25 78 SER A N 1
ATOM 651 C CA . SER A 1 78 ? 10.073 -2.902 -8.556 1.00 63.25 78 SER A CA 1
ATOM 652 C C . SER A 1 78 ? 11.220 -2.851 -7.546 1.00 63.25 78 SER A C 1
ATOM 654 O O . SER A 1 78 ? 12.366 -2.964 -7.945 1.00 63.25 78 SER A O 1
ATOM 656 N N . LEU A 1 79 ? 10.964 -2.663 -6.247 1.00 56.16 79 LEU A N 1
ATOM 657 C CA . LEU A 1 79 ? 12.023 -2.636 -5.237 1.00 56.16 79 LEU A CA 1
ATOM 658 C C . LEU A 1 79 ? 12.639 -4.013 -4.940 1.00 56.16 79 LEU A C 1
ATOM 660 O O . LEU A 1 79 ? 13.749 -4.076 -4.420 1.00 56.16 79 LEU A O 1
ATOM 664 N N . CYS A 1 80 ? 11.967 -5.108 -5.298 1.00 50.31 80 CYS A N 1
ATOM 665 C CA . CYS A 1 80 ? 12.500 -6.461 -5.111 1.00 50.31 80 CYS A CA 1
ATOM 666 C C . CYS A 1 80 ? 13.790 -6.735 -5.898 1.00 50.31 80 CYS A C 1
ATOM 668 O O . CYS A 1 80 ? 14.552 -7.624 -5.542 1.00 50.31 80 CYS A O 1
ATOM 670 N N . ILE A 1 81 ? 14.027 -5.993 -6.984 1.00 43.31 81 ILE A N 1
ATOM 671 C CA . ILE A 1 81 ? 15.257 -6.092 -7.784 1.00 43.31 81 ILE A CA 1
ATOM 672 C C . ILE A 1 81 ? 16.397 -5.236 -7.215 1.00 43.31 81 ILE A C 1
ATOM 674 O O . ILE A 1 81 ? 17.518 -5.349 -7.700 1.00 43.31 81 ILE A O 1
ATOM 678 N N . LEU A 1 82 ? 16.144 -4.405 -6.193 1.00 41.53 82 LEU A N 1
ATOM 679 C CA . LEU A 1 82 ? 17.148 -3.495 -5.627 1.00 41.53 82 LEU A CA 1
ATOM 680 C C . LEU A 1 82 ? 17.507 -3.776 -4.164 1.00 41.53 82 LEU A C 1
ATOM 682 O O . LEU A 1 82 ? 18.616 -3.438 -3.770 1.00 41.53 82 LEU A O 1
ATOM 686 N N . ASN A 1 83 ? 16.647 -4.431 -3.377 1.00 36.84 83 ASN A N 1
ATOM 687 C CA . ASN A 1 83 ? 16.921 -4.678 -1.960 1.00 36.84 83 ASN A CA 1
ATOM 688 C C . ASN A 1 83 ? 16.734 -6.156 -1.590 1.00 36.84 83 ASN A C 1
ATOM 690 O O . ASN A 1 83 ? 15.648 -6.582 -1.207 1.00 36.84 83 ASN A O 1
ATOM 694 N N . ASN A 1 84 ? 17.834 -6.915 -1.633 1.00 34.25 84 ASN A N 1
ATOM 695 C CA . ASN A 1 84 ? 18.032 -8.135 -0.837 1.00 34.25 84 ASN A CA 1
ATOM 696 C C . ASN A 1 84 ? 18.280 -7.764 0.639 1.00 34.25 84 ASN A C 1
ATOM 698 O O . ASN A 1 84 ? 19.296 -8.127 1.225 1.00 34.25 84 ASN A O 1
ATOM 702 N N . THR A 1 85 ? 17.383 -6.989 1.238 1.00 40.38 85 THR A N 1
ATOM 703 C CA . THR A 1 85 ? 17.425 -6.691 2.670 1.00 40.38 85 THR A CA 1
ATOM 704 C C . THR A 1 85 ? 15.996 -6.650 3.181 1.00 40.38 85 THR A C 1
ATOM 706 O O . THR A 1 85 ? 15.224 -5.769 2.799 1.00 40.38 85 THR A O 1
ATOM 709 N N . ASP A 1 86 ? 15.707 -7.621 4.043 1.00 40.16 86 ASP A N 1
ATOM 710 C CA . ASP A 1 86 ? 14.583 -7.694 4.977 1.00 40.16 86 ASP A CA 1
ATOM 711 C C . ASP A 1 86 ? 13.297 -8.356 4.444 1.00 40.16 86 ASP A C 1
ATOM 713 O O . ASP A 1 86 ? 12.276 -7.711 4.186 1.00 40.16 86 ASP A O 1
ATOM 717 N N . PHE A 1 87 ? 13.364 -9.692 4.350 1.00 43.81 87 PHE A N 1
ATOM 718 C CA . PHE A 1 87 ? 12.296 -10.544 4.890 1.00 43.81 87 PHE A CA 1
ATOM 719 C C . PHE A 1 87 ? 12.367 -10.547 6.420 1.00 43.81 87 PHE A C 1
ATOM 721 O O . PHE A 1 87 ? 13.506 -10.588 6.940 1.00 43.81 87 PHE A O 1
#

Organism: Riemerella anatipestifer (NCBI:txid34085)

Sequence (87 aa):
MEKLLLPYLRVGTTYYKIIERPQISGDKITSLVKWSRETIVQDHSKKIIYDIPKYDGFCCIPNHLKYQKTIENFYNNSLCILNNTDF

Radius of gyration: 14.23 Å; chains: 1; bounding box: 37×27×33 Å